Protein AF-A0A0G4LSZ0-F1 (afdb_monomer)

Nearest PDB structures (foldseek):
  4wu0-assembly2_B  TM=9.466E-01  e=6.322E-06  Clostridium acetobutylicum ATCC 824
  3vxd-assembly6_B  TM=6.568E-01  e=2.099E+00  Streptococcus agalactiae NEM316

pLDDT: mean 89.02, std 14.81, range [40.12, 98.81]

Structure (mmCIF, N/CA/C/O backbone):
data_AF-A0A0G4LSZ0-F1
#
_entry.id   AF-A0A0G4LSZ0-F1
#
loop_
_atom_site.group_PDB
_atom_site.id
_atom_site.type_symbol
_atom_site.label_atom_id
_atom_site.label_alt_id
_atom_site.label_comp_id
_atom_site.label_asym_id
_atom_site.label_entity_id
_atom_site.label_seq_id
_atom_site.pdbx_PDB_ins_code
_atom_site.Cartn_x
_atom_site.Cartn_y
_atom_site.Cartn_z
_atom_site.occupancy
_atom_site.B_iso_or_equiv
_atom_site.auth_seq_id
_atom_site.auth_comp_id
_atom_site.auth_asym_id
_atom_site.auth_atom_id
_atom_site.pdbx_PDB_model_num
ATOM 1 N N . MET A 1 1 ? -49.686 0.925 64.626 1.00 42.44 1 MET A N 1
ATOM 2 C CA . MET A 1 1 ? -49.107 1.346 63.332 1.00 42.44 1 MET A CA 1
ATOM 3 C C . MET A 1 1 ? -47.830 0.543 63.126 1.00 42.44 1 MET A C 1
ATOM 5 O O . MET A 1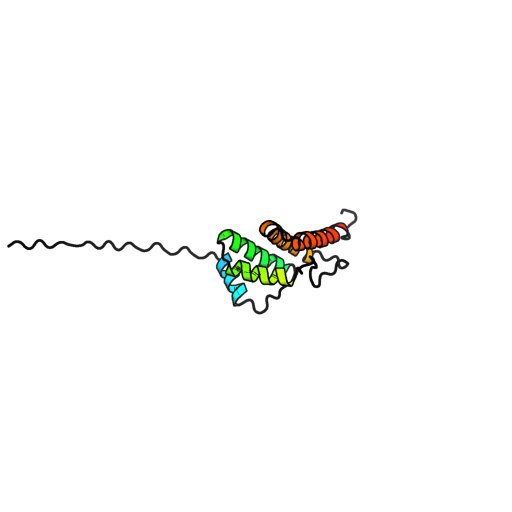 1 ? -46.897 0.728 63.893 1.00 42.44 1 MET A O 1
ATOM 9 N N . LYS A 1 2 ? -47.832 -0.448 62.225 1.00 40.12 2 LYS A N 1
ATOM 10 C CA . LYS A 1 2 ? -46.674 -1.323 61.976 1.00 40.12 2 LYS A CA 1
ATOM 11 C C . LYS A 1 2 ? -45.849 -0.716 60.842 1.00 40.12 2 LYS A C 1
ATOM 13 O O . LYS A 1 2 ? -46.347 -0.624 59.726 1.00 40.12 2 LYS A O 1
ATOM 18 N N . ALA A 1 3 ? -44.629 -0.278 61.139 1.00 45.94 3 ALA A N 1
ATOM 19 C CA . ALA A 1 3 ? -43.680 0.152 60.121 1.00 45.94 3 ALA A CA 1
ATOM 20 C C . ALA A 1 3 ? -43.149 -1.093 59.391 1.00 45.94 3 ALA A C 1
ATOM 22 O O . ALA A 1 3 ? -42.522 -1.956 60.001 1.00 45.94 3 ALA A O 1
ATOM 23 N N . CYS A 1 4 ? -43.470 -1.211 58.103 1.00 49.00 4 CYS A N 1
ATOM 24 C CA . CYS A 1 4 ? -42.897 -2.202 57.200 1.00 49.00 4 CYS A CA 1
ATOM 25 C C . CYS A 1 4 ? -41.625 -1.599 56.603 1.00 49.00 4 CYS A C 1
ATOM 27 O O . CYS A 1 4 ? -41.694 -0.718 55.748 1.00 49.00 4 CYS A O 1
ATOM 29 N N . THR A 1 5 ? -40.466 -2.035 57.087 1.00 50.84 5 THR A N 1
ATOM 30 C CA . THR A 1 5 ? -39.169 -1.616 56.554 1.00 50.84 5 THR A CA 1
ATOM 31 C C . THR A 1 5 ? -38.895 -2.404 55.275 1.00 50.84 5 THR A C 1
ATOM 33 O O . THR A 1 5 ? -38.609 -3.598 55.321 1.00 50.84 5 THR A O 1
ATOM 36 N N . LEU A 1 6 ? -39.029 -1.745 54.124 1.00 53.03 6 LEU A N 1
ATOM 37 C CA . LEU A 1 6 ? -38.694 -2.309 52.820 1.00 53.03 6 LEU A CA 1
ATOM 38 C C . LEU A 1 6 ? -37.165 -2.285 52.660 1.00 53.03 6 LEU A C 1
ATOM 40 O O . LEU A 1 6 ? -36.570 -1.220 52.504 1.00 53.03 6 LEU A O 1
ATOM 44 N N . ALA A 1 7 ? -36.515 -3.445 52.736 1.00 56.94 7 ALA A N 1
ATOM 45 C CA . ALA A 1 7 ? -35.090 -3.563 52.451 1.00 56.94 7 ALA A CA 1
ATOM 46 C C . ALA A 1 7 ? -34.880 -3.619 50.928 1.00 56.94 7 ALA A C 1
ATOM 48 O O . ALA A 1 7 ? -35.183 -4.630 50.295 1.00 56.94 7 ALA A O 1
ATOM 49 N N . LEU A 1 8 ? -34.369 -2.536 50.331 1.00 53.75 8 LEU A N 1
ATOM 50 C CA . LEU A 1 8 ? -33.837 -2.574 48.968 1.00 53.75 8 LEU A CA 1
ATOM 51 C C . LEU A 1 8 ? -32.489 -3.306 48.986 1.00 53.75 8 LEU A C 1
ATOM 53 O O . LEU A 1 8 ? -31.481 -2.770 49.442 1.00 53.75 8 LEU A O 1
ATOM 57 N N . LEU A 1 9 ? -32.469 -4.529 48.462 1.00 57.19 9 LEU A N 1
ATOM 58 C CA . LEU A 1 9 ? -31.237 -5.219 48.091 1.00 57.1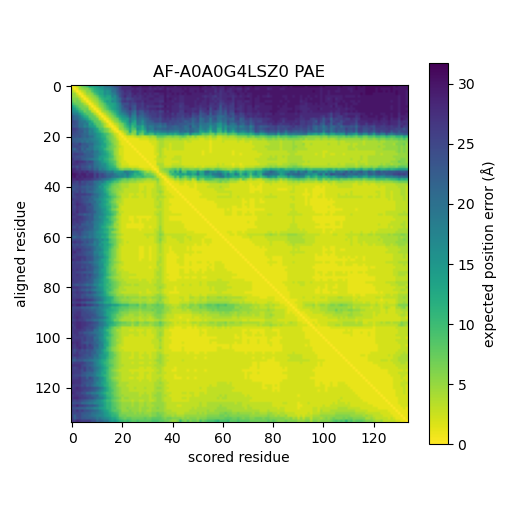9 9 LEU A CA 1
ATOM 59 C C . LEU A 1 9 ? -30.724 -4.616 46.779 1.00 57.19 9 LEU A C 1
ATOM 61 O O . LEU A 1 9 ? -31.181 -4.972 45.696 1.00 57.19 9 LEU A O 1
ATOM 65 N N . ALA A 1 10 ? -29.781 -3.681 46.881 1.00 58.62 10 ALA A N 1
ATOM 66 C CA . ALA A 1 10 ? -28.997 -3.232 45.740 1.00 58.62 10 ALA A CA 1
ATOM 67 C C . ALA A 1 10 ? -28.013 -4.347 45.355 1.00 58.62 10 ALA A C 1
ATOM 69 O O . ALA A 1 10 ? -26.952 -4.498 45.959 1.00 58.62 10 ALA A O 1
ATOM 70 N N . THR A 1 11 ? -28.366 -5.161 44.362 1.00 61.97 11 THR A N 1
ATOM 71 C CA . THR A 1 11 ? -27.399 -6.044 43.708 1.00 61.97 11 THR A CA 1
ATOM 72 C C . THR A 1 11 ? -26.433 -5.176 42.915 1.00 61.97 11 THR A C 1
ATOM 74 O O . THR A 1 11 ? -26.791 -4.639 41.866 1.00 61.97 11 THR A O 1
ATOM 77 N N . ALA A 1 12 ? -25.213 -5.015 43.425 1.00 61.97 12 ALA A N 1
ATOM 78 C CA . ALA A 1 12 ? -24.112 -4.450 42.664 1.00 61.97 12 ALA A CA 1
ATOM 79 C C . ALA A 1 12 ? -23.822 -5.387 41.483 1.00 61.97 12 ALA A C 1
ATOM 81 O O . ALA A 1 12 ? -23.194 -6.432 41.645 1.00 61.97 12 ALA A O 1
ATOM 82 N N . ALA A 1 13 ? -24.330 -5.046 40.299 1.00 62.41 13 ALA A N 1
ATOM 83 C CA . ALA A 1 13 ? -23.909 -5.690 39.068 1.00 62.41 13 ALA A CA 1
ATOM 84 C C . ALA A 1 13 ? -22.431 -5.340 38.863 1.00 62.41 13 ALA A C 1
ATOM 86 O O . ALA A 1 13 ? -22.094 -4.191 38.575 1.00 62.41 13 ALA A O 1
ATOM 87 N N . ALA A 1 14 ? -21.543 -6.309 39.083 1.00 64.88 14 ALA A N 1
ATOM 88 C CA . ALA A 1 14 ? -20.137 -6.153 38.750 1.00 64.88 14 ALA A CA 1
ATOM 89 C C . ALA A 1 14 ? -20.044 -5.862 37.247 1.00 64.88 14 ALA A C 1
ATOM 91 O O . ALA A 1 14 ? -20.485 -6.672 36.429 1.00 64.88 14 ALA A O 1
ATOM 92 N N . ALA A 1 15 ? -19.526 -4.685 36.890 1.00 62.97 15 ALA A N 1
ATOM 93 C CA . ALA A 1 15 ? -19.262 -4.344 35.502 1.00 62.97 15 ALA A CA 1
ATOM 94 C C . ALA A 1 15 ? -18.345 -5.420 34.905 1.00 62.97 15 ALA A C 1
ATOM 96 O O . ALA A 1 15 ? -17.320 -5.761 35.502 1.00 62.97 15 ALA A O 1
ATOM 97 N N . ALA A 1 16 ? -18.732 -5.979 33.756 1.00 58.38 16 ALA A N 1
ATOM 98 C CA . ALA A 1 16 ? -17.877 -6.912 33.037 1.00 58.38 16 ALA A CA 1
ATOM 99 C C . ALA A 1 16 ? -16.516 -6.240 32.775 1.00 58.38 16 ALA A C 1
ATOM 101 O O . ALA A 1 16 ? -16.491 -5.044 32.464 1.00 58.38 16 ALA A O 1
ATOM 102 N N . PRO A 1 17 ? -15.390 -6.961 32.918 1.00 66.00 17 PRO A N 1
ATOM 103 C CA . PRO A 1 17 ? -14.089 -6.391 32.607 1.00 66.00 17 PRO A CA 1
ATOM 104 C C . PRO A 1 17 ? -14.098 -5.904 31.157 1.00 66.00 17 PRO A C 1
ATOM 106 O O . PRO A 1 17 ? -14.536 -6.628 30.260 1.00 66.00 17 PRO A O 1
ATOM 109 N N . SER A 1 18 ? -13.631 -4.674 30.928 1.00 60.72 18 SER A N 1
ATOM 110 C CA . SER A 1 18 ? -13.438 -4.168 29.571 1.00 60.72 18 SER A CA 1
ATOM 111 C C . SER A 1 18 ? -12.564 -5.155 28.791 1.00 60.72 18 SER A C 1
ATOM 113 O O . SER A 1 18 ? -11.565 -5.632 29.343 1.00 60.72 18 SER A O 1
ATOM 115 N N . PRO A 1 19 ? -12.912 -5.486 27.536 1.00 68.75 19 PRO A N 1
ATOM 116 C CA . PRO A 1 19 ? -12.117 -6.412 26.746 1.00 68.75 19 PRO A CA 1
ATOM 117 C C . PRO A 1 19 ? -10.678 -5.900 26.644 1.00 68.75 19 PRO A C 1
ATOM 119 O O . PRO A 1 19 ? -10.441 -4.715 26.400 1.00 68.75 19 PRO A O 1
ATOM 122 N N . ALA A 1 20 ? -9.717 -6.797 26.870 1.00 85.56 20 ALA A N 1
ATOM 123 C CA . ALA A 1 20 ? -8.305 -6.467 26.756 1.00 85.56 20 ALA A CA 1
ATOM 124 C C . ALA A 1 20 ? -8.006 -6.022 25.319 1.00 85.56 20 ALA A C 1
ATOM 126 O O . ALA A 1 20 ? -8.351 -6.718 24.363 1.00 85.56 20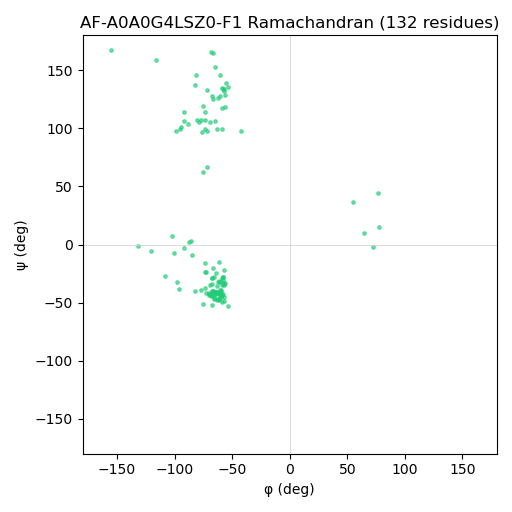 ALA A O 1
ATOM 127 N N . ILE A 1 21 ? -7.374 -4.858 25.166 1.00 87.62 21 ILE A N 1
ATOM 128 C CA . ILE A 1 21 ? -6.987 -4.364 23.846 1.00 87.62 21 ILE A CA 1
ATOM 129 C C . ILE A 1 21 ? -5.891 -5.296 23.295 1.00 87.62 21 ILE A C 1
ATOM 131 O O . ILE A 1 21 ? -4.900 -5.527 23.994 1.00 87.62 21 ILE A O 1
ATOM 135 N N . PRO A 1 22 ? -6.027 -5.831 22.067 1.00 92.19 22 PRO A N 1
ATOM 136 C CA . PRO A 1 22 ? -5.013 -6.702 21.483 1.00 92.19 22 PRO A CA 1
ATOM 137 C C . PRO A 1 22 ? -3.657 -6.000 21.341 1.00 92.19 22 PRO A C 1
ATOM 139 O O . PRO A 1 22 ? -3.592 -4.816 21.001 1.00 92.19 22 PRO A O 1
ATOM 142 N N . TYR A 1 23 ? -2.559 -6.745 21.504 1.00 93.94 23 TYR A N 1
ATOM 143 C CA . TYR A 1 23 ? -1.207 -6.200 21.322 1.00 93.94 23 TYR A CA 1
ATOM 144 C C . TYR A 1 23 ? -0.974 -5.610 19.924 1.00 93.94 23 TYR A C 1
ATOM 146 O O . TYR A 1 23 ? -0.227 -4.645 19.797 1.00 93.94 23 TYR A O 1
ATOM 154 N N . SER A 1 24 ? -1.639 -6.133 18.888 1.00 92.81 24 SER A N 1
ATOM 155 C CA . SER A 1 24 ? -1.596 -5.570 17.530 1.00 92.81 24 SER A CA 1
ATOM 156 C C . SER A 1 24 ? -2.123 -4.134 17.482 1.00 92.81 24 SER A C 1
ATOM 158 O O . SER A 1 24 ? -1.521 -3.276 16.835 1.00 92.81 24 SER A O 1
ATOM 160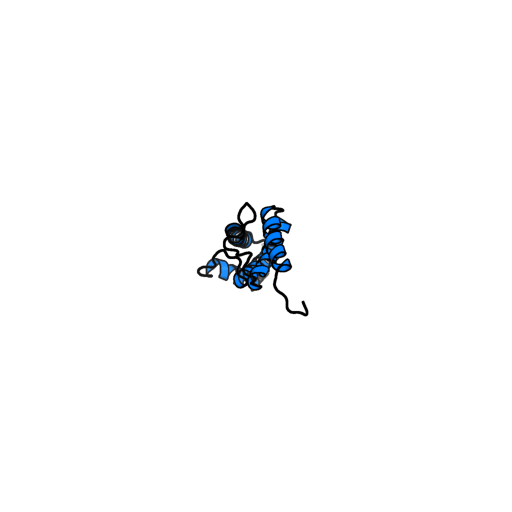 N N . GLN A 1 25 ? -3.199 -3.848 18.218 1.00 93.25 25 GLN A N 1
ATOM 161 C CA . GLN A 1 25 ? -3.759 -2.506 18.325 1.00 93.25 25 GLN A CA 1
ATOM 162 C C . GLN A 1 25 ? -2.866 -1.597 19.177 1.00 93.25 25 GLN A C 1
ATOM 164 O O . GLN A 1 25 ? -2.611 -0.469 18.775 1.00 93.25 25 GLN A O 1
ATOM 169 N N . TRP A 1 26 ? -2.313 -2.085 20.294 1.00 92.44 26 TRP A N 1
ATOM 170 C CA . TRP A 1 26 ? -1.341 -1.304 21.079 1.00 92.44 26 TRP A CA 1
ATOM 171 C C . TRP A 1 26 ? -0.097 -0.936 20.275 1.00 92.44 26 TRP A C 1
ATOM 173 O O . TRP A 1 26 ? 0.373 0.200 20.350 1.00 92.44 26 TRP A O 1
ATOM 183 N N . MET A 1 27 ? 0.436 -1.885 19.505 1.00 91.94 27 MET A N 1
ATOM 184 C CA . MET A 1 27 ? 1.601 -1.649 18.661 1.00 91.94 27 MET A CA 1
ATOM 185 C C . MET A 1 27 ? 1.278 -0.650 17.550 1.00 91.94 27 MET A C 1
ATOM 187 O O . MET A 1 27 ? 2.023 0.307 17.368 1.00 91.94 27 MET A O 1
ATOM 191 N N . THR A 1 28 ? 0.144 -0.815 16.866 1.00 93.31 28 THR A N 1
ATOM 192 C CA . THR A 1 28 ? -0.307 0.111 15.815 1.00 93.31 28 THR A CA 1
ATOM 193 C C . THR A 1 28 ? -0.473 1.529 16.354 1.00 93.31 28 THR A C 1
ATOM 195 O O . THR A 1 28 ? 0.112 2.465 15.813 1.00 93.31 28 THR A O 1
ATOM 198 N N . ASP A 1 29 ? -1.178 1.689 17.476 1.00 91.69 29 ASP A N 1
ATOM 199 C CA . ASP A 1 29 ? -1.350 2.986 18.131 1.00 91.69 29 ASP A CA 1
ATOM 200 C C . ASP A 1 29 ? -0.001 3.598 18.539 1.00 91.69 29 ASP A C 1
ATOM 202 O O . ASP A 1 29 ? 0.206 4.806 18.413 1.00 91.69 29 ASP A O 1
ATOM 206 N N . SER A 1 30 ? 0.935 2.772 19.017 1.00 91.00 30 SER A N 1
ATOM 207 C CA . SER A 1 30 ? 2.274 3.223 19.403 1.00 91.00 30 SER A CA 1
ATOM 208 C C . SER A 1 30 ? 3.093 3.679 18.198 1.00 91.00 30 SER A C 1
ATOM 210 O O . SER A 1 30 ? 3.765 4.702 18.296 1.00 91.00 30 SER A O 1
ATOM 212 N N . MET A 1 31 ? 3.013 2.970 17.070 1.00 91.06 31 MET A N 1
ATOM 213 C CA . MET A 1 31 ? 3.695 3.337 15.825 1.00 91.06 31 MET A CA 1
ATOM 214 C C . MET A 1 31 ? 3.141 4.637 15.244 1.00 91.06 31 MET A C 1
ATOM 216 O O . MET A 1 31 ? 3.917 5.520 14.896 1.00 91.06 31 MET A O 1
ATOM 220 N N . ILE A 1 32 ? 1.818 4.809 15.237 1.00 90.56 32 ILE A N 1
ATOM 221 C CA . ILE A 1 32 ? 1.175 6.042 14.762 1.00 90.56 32 ILE A CA 1
ATOM 222 C C . ILE A 1 32 ? 1.546 7.243 15.648 1.00 90.56 32 ILE A C 1
ATOM 224 O O . ILE A 1 32 ? 1.817 8.327 15.137 1.00 90.56 32 ILE A O 1
ATOM 228 N N . ARG A 1 33 ? 1.567 7.077 16.980 1.00 88.62 33 ARG A N 1
ATOM 229 C CA . ARG A 1 33 ? 1.818 8.188 17.922 1.00 88.62 33 ARG A CA 1
ATOM 230 C C . ARG A 1 33 ? 3.296 8.517 18.116 1.00 88.62 33 ARG A C 1
ATOM 232 O O . ARG A 1 33 ? 3.640 9.685 18.263 1.00 88.62 33 ARG A O 1
ATOM 239 N N . ASN A 1 34 ? 4.150 7.497 18.188 1.00 82.31 34 ASN A N 1
ATOM 240 C CA . ASN A 1 34 ? 5.536 7.621 18.652 1.00 82.31 34 ASN A CA 1
ATOM 241 C C . ASN A 1 34 ? 6.574 7.198 17.612 1.00 82.31 34 ASN A C 1
ATOM 243 O O . ASN A 1 34 ? 7.767 7.340 17.882 1.00 82.31 34 ASN A O 1
ATOM 247 N N . GLY A 1 35 ? 6.157 6.656 16.464 1.00 63.62 35 GLY A N 1
ATOM 248 C CA . GLY A 1 35 ? 7.037 6.187 15.393 1.00 63.62 35 GLY A CA 1
ATOM 249 C C . GLY A 1 35 ? 7.692 7.354 14.669 1.00 63.62 35 GLY A C 1
ATOM 250 O O . GLY A 1 35 ? 7.366 7.632 13.521 1.00 63.62 35 GLY A O 1
ATOM 251 N N . TYR A 1 36 ? 8.557 8.077 15.382 1.00 52.25 36 TYR A N 1
ATOM 252 C CA . TYR A 1 36 ? 9.268 9.276 14.962 1.00 52.25 36 TYR A CA 1
ATOM 253 C C . TYR A 1 36 ? 9.782 9.103 13.526 1.00 52.25 36 TYR A C 1
ATOM 255 O O . TYR A 1 36 ? 10.842 8.523 13.308 1.00 52.25 36 TYR A O 1
ATOM 263 N N . ARG A 1 37 ? 9.014 9.656 12.572 1.00 64.94 37 ARG A N 1
ATOM 264 C CA . ARG A 1 37 ? 9.280 9.710 11.125 1.00 64.94 37 ARG A CA 1
ATOM 265 C C . ARG A 1 37 ? 9.047 8.419 10.326 1.00 64.94 37 ARG A C 1
ATOM 267 O O . ARG A 1 37 ? 9.840 8.131 9.435 1.00 64.94 37 ARG A O 1
ATOM 274 N N . LEU A 1 38 ? 7.941 7.704 10.551 1.00 83.19 38 LEU A N 1
ATOM 275 C CA . LEU A 1 38 ? 7.373 6.879 9.473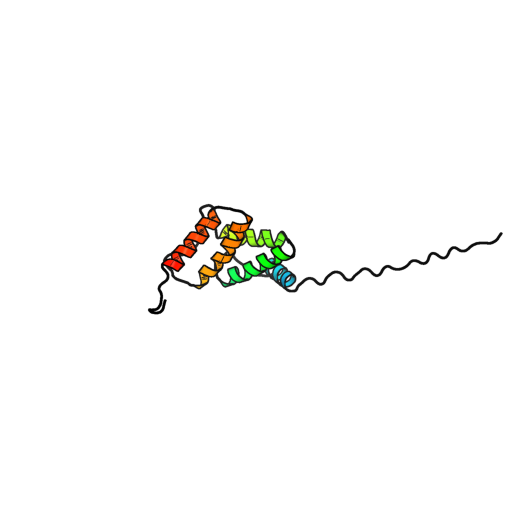 1.00 83.19 38 LEU A CA 1
ATOM 276 C C . LEU A 1 38 ? 7.051 7.803 8.292 1.00 83.19 38 LEU A C 1
ATOM 278 O O . LEU A 1 38 ? 6.082 8.558 8.327 1.00 83.19 38 LEU A O 1
ATOM 282 N N . ALA A 1 39 ? 7.937 7.829 7.302 1.00 89.62 39 ALA A N 1
ATOM 283 C CA . ALA A 1 39 ? 7.719 8.580 6.082 1.00 89.62 39 ALA A CA 1
ATOM 284 C C . ALA A 1 39 ? 6.829 7.747 5.148 1.00 89.62 39 ALA A C 1
ATOM 286 O O . ALA A 1 39 ? 6.947 6.520 5.122 1.00 89.62 39 ALA A O 1
ATOM 287 N N . PRO A 1 40 ? 5.955 8.381 4.355 1.00 94.81 40 PRO A N 1
ATOM 288 C CA . PRO A 1 40 ? 5.322 7.705 3.233 1.00 94.81 40 PRO A CA 1
ATOM 289 C C . PRO A 1 40 ? 6.384 7.132 2.289 1.00 94.81 40 PRO A C 1
ATOM 291 O O . PRO A 1 40 ? 7.197 7.878 1.746 1.00 94.81 40 PRO A O 1
ATOM 294 N N . THR A 1 41 ? 6.404 5.811 2.115 1.00 95.56 41 THR A N 1
ATOM 295 C CA . THR A 1 41 ? 7.339 5.129 1.210 1.00 95.56 41 THR A CA 1
ATOM 296 C C . THR A 1 41 ? 6.780 3.783 0.740 1.00 95.56 41 THR A C 1
ATOM 298 O O . THR A 1 41 ? 5.787 3.284 1.267 1.00 95.56 41 THR A O 1
ATOM 301 N N . PHE A 1 42 ? 7.415 3.202 -0.277 1.00 95.69 42 PHE A N 1
ATOM 302 C CA . PHE A 1 42 ? 7.134 1.865 -0.808 1.00 95.69 42 PHE A CA 1
ATOM 303 C C . PHE A 1 42 ? 8.156 0.808 -0.347 1.00 95.69 42 PHE A C 1
ATOM 305 O O . PHE A 1 42 ? 8.148 -0.312 -0.863 1.00 95.69 42 PHE A O 1
ATOM 312 N N . HIS A 1 43 ? 9.071 1.148 0.566 1.00 95.12 43 HIS A N 1
ATOM 313 C CA . HIS A 1 43 ? 10.072 0.202 1.062 1.00 95.12 43 HIS A CA 1
ATOM 314 C C . HIS A 1 43 ? 9.431 -0.960 1.831 1.00 95.12 43 HIS A C 1
ATOM 316 O O . HIS A 1 43 ? 8.311 -0.874 2.341 1.00 95.12 43 HIS A O 1
ATOM 322 N N . TYR A 1 44 ? 10.111 -2.106 1.822 1.00 95.94 44 TYR A N 1
ATOM 323 C CA . TYR A 1 44 ? 9.524 -3.378 2.245 1.00 95.94 44 TYR A CA 1
ATOM 324 C C . TYR A 1 44 ? 9.211 -3.431 3.746 1.00 95.94 44 TYR A C 1
ATOM 326 O O . TYR A 1 44 ? 8.287 -4.139 4.157 1.00 95.94 44 TYR A O 1
ATOM 334 N N . ASP A 1 45 ? 9.966 -2.698 4.555 1.00 94.12 45 ASP A N 1
ATOM 335 C CA . ASP A 1 45 ? 9.802 -2.543 5.991 1.00 94.12 45 ASP A CA 1
ATOM 336 C C . ASP A 1 45 ? 8.521 -1.772 6.316 1.00 94.12 45 ASP A C 1
ATOM 338 O O . ASP A 1 45 ? 7.662 -2.307 7.030 1.00 94.12 45 ASP A O 1
ATOM 342 N N . GLU A 1 46 ? 8.300 -0.600 5.714 1.00 94.69 46 GLU A N 1
ATOM 343 C CA . GLU A 1 46 ? 7.021 0.099 5.856 1.00 94.69 46 GLU A CA 1
ATOM 344 C C . GLU A 1 46 ? 5.865 -0.673 5.219 1.00 94.69 46 GLU A C 1
ATOM 346 O O . GLU A 1 46 ? 4.812 -0.784 5.837 1.00 94.69 46 GLU A O 1
ATOM 351 N N . ALA A 1 47 ? 6.041 -1.285 4.046 1.00 96.62 47 ALA A N 1
ATOM 352 C CA . ALA A 1 47 ? 5.004 -2.107 3.412 1.00 96.62 47 ALA A CA 1
ATOM 353 C C . ALA A 1 47 ? 4.564 -3.290 4.303 1.00 96.62 47 ALA A C 1
ATOM 355 O O . ALA A 1 47 ? 3.384 -3.671 4.355 1.00 96.62 47 ALA A O 1
ATOM 356 N N . THR A 1 48 ? 5.507 -3.861 5.058 1.00 95.81 48 THR A N 1
ATOM 357 C CA . THR A 1 48 ? 5.221 -4.890 6.063 1.00 95.81 48 THR A CA 1
ATOM 358 C C . THR A 1 48 ? 4.446 -4.308 7.241 1.00 95.81 48 THR A C 1
ATOM 360 O O . THR A 1 48 ? 3.437 -4.888 7.648 1.00 95.81 48 THR A O 1
ATOM 363 N N . LEU A 1 49 ? 4.847 -3.139 7.748 1.00 95.31 49 LEU A N 1
ATOM 364 C CA . LEU A 1 49 ? 4.112 -2.435 8.799 1.00 95.31 49 LEU A CA 1
ATOM 365 C C . LEU A 1 49 ? 2.692 -2.056 8.350 1.00 95.31 49 LEU A C 1
ATOM 367 O O . LEU A 1 49 ? 1.736 -2.264 9.093 1.00 95.31 49 LEU A O 1
ATOM 371 N N . TYR A 1 50 ? 2.518 -1.590 7.119 1.00 97.31 50 TYR A N 1
ATOM 372 C CA . TYR A 1 50 ? 1.224 -1.266 6.524 1.00 97.31 50 TYR A CA 1
ATOM 373 C C . TYR A 1 50 ? 0.266 -2.457 6.523 1.00 97.31 50 TYR A C 1
ATOM 375 O O . TYR A 1 50 ? -0.917 -2.294 6.792 1.00 97.31 50 TYR A O 1
ATOM 383 N N . THR A 1 51 ? 0.778 -3.677 6.357 1.00 96.94 51 THR A N 1
ATOM 384 C CA . THR A 1 51 ? -0.055 -4.892 6.456 1.00 96.94 51 THR A CA 1
ATOM 385 C C . THR A 1 51 ? -0.598 -5.114 7.870 1.00 96.94 51 THR A C 1
ATOM 387 O O . THR A 1 51 ? -1.680 -5.668 8.053 1.00 96.94 51 THR A O 1
ATOM 390 N N . SER A 1 52 ? 0.113 -4.645 8.900 1.00 95.25 52 SER A N 1
ATOM 391 C CA . SER A 1 52 ? -0.433 -4.638 10.261 1.00 95.25 52 SER A CA 1
ATOM 392 C C . SER A 1 52 ? -1.575 -3.627 10.412 1.00 95.25 52 SER A C 1
ATOM 394 O O . SER A 1 52 ? -2.551 -3.921 11.102 1.00 95.25 52 SER A O 1
ATOM 396 N N . PHE A 1 53 ? -1.505 -2.482 9.722 1.00 97.56 53 PHE A N 1
ATOM 397 C CA . PHE A 1 53 ? -2.573 -1.479 9.723 1.00 97.56 53 PHE A CA 1
ATOM 398 C C . PHE A 1 53 ? -3.826 -2.001 9.023 1.00 97.56 53 PHE A C 1
ATOM 400 O O . PHE A 1 53 ? -4.921 -1.865 9.566 1.00 97.56 53 PHE A O 1
ATOM 407 N N . GLU A 1 54 ? -3.659 -2.668 7.878 1.00 98.12 54 GLU A N 1
ATOM 408 C CA . GLU A 1 54 ? -4.728 -3.392 7.177 1.00 98.12 54 GLU A CA 1
ATOM 409 C C . GLU A 1 54 ? -5.415 -4.391 8.117 1.00 98.12 54 GLU A C 1
ATOM 411 O O . GLU A 1 54 ? -6.628 -4.329 8.313 1.00 98.12 54 GLU A O 1
ATOM 416 N N . ALA A 1 55 ? -4.633 -5.255 8.776 1.00 97.62 55 ALA A N 1
ATOM 417 C CA . ALA A 1 55 ? -5.154 -6.279 9.676 1.00 97.62 55 ALA A CA 1
ATOM 418 C C . ALA A 1 55 ? -5.883 -5.692 10.897 1.00 97.62 55 ALA A C 1
ATOM 420 O O . ALA A 1 55 ? -6.931 -6.202 11.297 1.00 97.62 55 ALA A O 1
ATOM 421 N N . VAL A 1 56 ? -5.357 -4.616 11.495 1.00 97.44 56 VAL A N 1
ATOM 422 C CA . VAL A 1 56 ? -6.026 -3.931 12.611 1.00 97.44 56 VAL A CA 1
ATOM 423 C C . VAL A 1 56 ? -7.327 -3.294 12.141 1.00 97.44 56 VAL A C 1
ATOM 425 O O . VAL A 1 56 ? -8.357 -3.507 12.782 1.00 97.44 56 VAL A O 1
ATOM 428 N N . TYR A 1 57 ? -7.317 -2.584 11.010 1.00 97.88 57 TYR A N 1
ATOM 429 C CA . TYR A 1 57 ? -8.534 -1.992 10.467 1.00 97.88 57 TYR A CA 1
ATOM 430 C C . TYR A 1 57 ? -9.585 -3.051 10.123 1.00 97.88 57 TYR A C 1
ATOM 432 O O . TYR A 1 57 ? -10.764 -2.872 10.422 1.00 97.88 57 TYR A O 1
ATOM 440 N N . ASP A 1 58 ? -9.195 -4.169 9.517 1.00 97.38 58 ASP A N 1
ATOM 441 C CA . ASP A 1 58 ? -10.144 -5.223 9.168 1.00 97.38 58 ASP A CA 1
ATOM 442 C C . ASP A 1 58 ? -10.732 -5.923 10.398 1.00 97.38 58 ASP A C 1
ATOM 444 O O . ASP A 1 58 ? -11.894 -6.334 10.360 1.00 97.38 58 ASP A O 1
ATOM 448 N N . ALA A 1 59 ? -9.989 -5.974 11.507 1.00 96.50 59 ALA A N 1
ATOM 449 C CA . ALA A 1 59 ? -10.458 -6.549 12.763 1.00 96.50 59 ALA A CA 1
ATOM 450 C C . ALA A 1 59 ? -11.420 -5.639 13.545 1.00 96.50 59 ALA A C 1
ATOM 452 O O . ALA A 1 59 ? -12.358 -6.142 14.163 1.00 96.50 59 ALA A O 1
ATOM 453 N N . ASN A 1 60 ? -11.184 -4.322 13.574 1.00 95.31 60 ASN A N 1
ATOM 454 C CA . ASN A 1 60 ? -11.907 -3.420 14.485 1.00 95.31 60 ASN A CA 1
ATOM 455 C C . ASN A 1 60 ? -12.489 -2.150 13.843 1.00 95.31 60 ASN A C 1
ATOM 457 O O . ASN A 1 60 ? -13.134 -1.375 14.545 1.00 95.31 60 ASN A O 1
ATOM 461 N N . ARG A 1 61 ? -12.285 -1.935 12.537 1.00 96.50 61 ARG A N 1
ATOM 462 C CA . ARG A 1 61 ? -12.754 -0.761 11.775 1.00 96.50 61 ARG A CA 1
ATOM 463 C C . ARG A 1 61 ? -12.308 0.581 12.370 1.00 96.50 61 ARG A C 1
ATOM 465 O O . ARG A 1 61 ? -13.048 1.559 12.355 1.00 96.50 61 ARG A O 1
ATOM 472 N N . ASN A 1 62 ? -11.092 0.640 12.913 1.00 95.69 62 ASN A N 1
ATOM 473 C CA . ASN A 1 62 ? -10.532 1.871 13.470 1.00 95.69 62 ASN A CA 1
ATOM 474 C C . ASN A 1 62 ? -10.130 2.863 12.363 1.00 95.69 62 ASN A C 1
ATOM 476 O O . ASN A 1 62 ? -9.038 2.774 11.802 1.00 95.69 62 ASN A O 1
ATOM 480 N N . GLU A 1 63 ? -10.987 3.848 12.098 1.00 96.19 63 GLU A N 1
ATOM 481 C CA . GLU A 1 63 ? -10.773 4.872 11.062 1.00 96.19 63 GLU A CA 1
ATOM 482 C C . GLU A 1 63 ? -9.489 5.694 11.253 1.00 96.19 63 GLU A C 1
ATOM 484 O O . GLU A 1 63 ? -8.860 6.072 10.272 1.00 96.19 63 GLU A O 1
ATOM 489 N N . THR A 1 64 ? -9.009 5.877 12.489 1.00 94.50 64 THR A N 1
ATOM 490 C CA . THR A 1 64 ? -7.714 6.551 12.729 1.00 94.50 64 THR A CA 1
ATOM 491 C C . THR A 1 64 ? -6.563 5.804 12.052 1.00 94.50 64 THR A C 1
ATOM 493 O O . THR A 1 64 ? -5.665 6.418 11.478 1.00 94.50 64 THR A O 1
ATOM 496 N N . VAL A 1 65 ? -6.591 4.469 12.113 1.00 96.44 65 VAL A N 1
ATOM 497 C CA . VAL A 1 65 ? -5.582 3.614 11.475 1.00 96.44 65 VAL A CA 1
ATOM 498 C C . VAL A 1 65 ? -5.727 3.676 9.959 1.00 96.44 65 VAL A C 1
ATOM 500 O O . VAL A 1 65 ? -4.719 3.796 9.264 1.00 96.44 65 VAL A O 1
ATOM 503 N N . LEU A 1 66 ? -6.963 3.645 9.446 1.00 97.81 66 LEU A N 1
ATOM 504 C CA . LEU A 1 66 ? -7.211 3.734 8.008 1.00 97.81 66 LEU A CA 1
ATOM 505 C C . LEU A 1 66 ? -6.742 5.061 7.429 1.00 97.81 66 LEU A C 1
ATOM 507 O O . LEU A 1 66 ? -6.084 5.057 6.397 1.00 97.81 66 LEU A O 1
ATOM 511 N N . ASP A 1 67 ? -7.063 6.179 8.072 1.00 97.31 67 ASP A N 1
ATOM 512 C CA . ASP A 1 67 ? -6.707 7.512 7.591 1.00 97.31 67 ASP A CA 1
ATOM 513 C C . ASP A 1 67 ? -5.193 7.734 7.620 1.00 97.31 67 ASP A C 1
ATOM 515 O O . ASP A 1 67 ? -4.625 8.272 6.665 1.00 97.31 67 ASP A O 1
ATOM 519 N N . PHE A 1 68 ? -4.517 7.261 8.674 1.00 96.12 68 PHE A N 1
ATOM 520 C CA . PHE A 1 68 ? -3.057 7.270 8.735 1.00 96.12 68 PHE A CA 1
ATOM 521 C C . PHE A 1 68 ? -2.452 6.424 7.614 1.00 96.12 68 PHE A C 1
ATOM 523 O O . PHE A 1 68 ? -1.560 6.874 6.898 1.00 96.12 68 PHE A O 1
ATOM 530 N N . TYR A 1 69 ? -2.959 5.210 7.420 1.00 97.38 69 TYR A N 1
ATOM 531 C CA . TYR A 1 69 ? -2.476 4.330 6.368 1.00 97.38 69 TYR A CA 1
ATOM 532 C C . TYR A 1 69 ? -2.744 4.906 4.963 1.00 97.38 69 TYR A C 1
ATOM 534 O O . TYR A 1 69 ? -1.858 4.900 4.105 1.00 97.38 69 TYR A O 1
ATOM 542 N N . ARG A 1 70 ? -3.929 5.493 4.751 1.00 98.25 70 ARG A N 1
ATOM 543 C CA . ARG A 1 70 ? -4.326 6.170 3.510 1.00 98.25 70 ARG A CA 1
ATOM 544 C C . ARG A 1 70 ? -3.356 7.287 3.169 1.00 98.25 70 ARG A C 1
ATOM 546 O O . ARG A 1 70 ? -2.897 7.349 2.035 1.00 98.25 70 ARG A O 1
ATOM 553 N N . SER A 1 71 ? -3.030 8.148 4.134 1.00 97.00 71 SER A N 1
ATOM 554 C CA . SER A 1 71 ? -2.141 9.290 3.893 1.00 97.00 71 SER A CA 1
ATOM 555 C C . SER A 1 71 ? -0.749 8.858 3.428 1.00 97.00 71 SER A C 1
ATOM 557 O O . SER A 1 71 ? -0.155 9.537 2.595 1.00 97.00 71 SER A O 1
ATOM 559 N N . HIS A 1 72 ? -0.263 7.701 3.885 1.00 97.06 72 HIS A N 1
ATOM 560 C CA . HIS A 1 72 ? 1.029 7.164 3.467 1.00 97.06 72 HIS A CA 1
ATOM 561 C C . HIS A 1 72 ? 0.968 6.578 2.059 1.00 97.06 72 HIS A C 1
ATOM 563 O O . HIS A 1 72 ? 1.760 6.950 1.197 1.00 97.06 72 HIS A O 1
ATOM 569 N N . VAL A 1 73 ? -0.001 5.703 1.783 1.00 98.25 73 VAL A N 1
ATOM 570 C CA . VAL A 1 73 ? -0.092 5.077 0.456 1.00 98.25 73 VAL A CA 1
ATOM 571 C C . VAL A 1 73 ? -0.447 6.100 -0.620 1.00 98.25 73 VAL A C 1
ATOM 573 O O . VAL A 1 73 ? 0.124 6.057 -1.704 1.00 98.25 73 VAL A O 1
ATOM 576 N N . TYR A 1 74 ? -1.346 7.044 -0.333 1.00 98.25 74 TYR A N 1
ATOM 577 C CA . TYR A 1 74 ? -1.798 8.035 -1.315 1.00 98.25 74 TYR A CA 1
ATOM 578 C C . TYR A 1 74 ? -0.717 9.085 -1.607 1.00 98.25 74 TYR A C 1
ATOM 580 O O . TYR A 1 74 ? -0.737 9.669 -2.684 1.00 98.25 74 TYR A O 1
ATOM 588 N N . ALA A 1 75 ? 0.226 9.312 -0.688 1.00 97.75 75 ALA A N 1
ATOM 589 C CA . ALA A 1 75 ? 1.387 10.164 -0.943 1.00 97.75 75 ALA A CA 1
ATOM 590 C C . ALA A 1 75 ? 2.423 9.494 -1.862 1.00 97.75 75 ALA A C 1
ATOM 592 O O . ALA A 1 75 ? 3.193 10.190 -2.515 1.00 97.75 75 ALA A O 1
ATOM 593 N N . VAL A 1 76 ? 2.434 8.159 -1.924 1.00 97.94 76 VAL A N 1
ATOM 594 C CA . VAL A 1 76 ? 3.374 7.379 -2.743 1.00 97.94 76 VAL A CA 1
ATOM 595 C C . VAL A 1 76 ? 2.759 6.984 -4.087 1.00 97.94 76 VAL A C 1
ATOM 597 O O . VAL A 1 76 ? 3.448 6.988 -5.102 1.00 97.94 76 VAL A O 1
ATOM 600 N N . VAL A 1 77 ? 1.467 6.644 -4.119 1.00 98.50 77 VAL A N 1
ATOM 601 C CA . VAL A 1 77 ? 0.727 6.293 -5.340 1.00 98.50 77 VAL A CA 1
ATOM 602 C C . VAL A 1 77 ? -0.066 7.503 -5.821 1.00 98.50 77 VAL A C 1
ATOM 604 O O . VAL A 1 77 ? -1.172 7.781 -5.344 1.00 98.50 77 VAL A O 1
ATOM 607 N N . LEU A 1 78 ? 0.509 8.206 -6.791 1.00 98.50 78 LEU A N 1
ATOM 608 C CA . LEU A 1 78 ? -0.047 9.419 -7.378 1.00 98.50 78 LEU A CA 1
ATOM 609 C C . LEU A 1 78 ? -1.342 9.131 -8.153 1.00 98.50 78 LEU A C 1
ATOM 611 O O . LEU A 1 78 ? -1.662 7.986 -8.477 1.00 98.50 78 LEU A O 1
ATOM 615 N N . GLU A 1 79 ? -2.100 10.184 -8.460 1.00 98.38 79 GLU A N 1
ATOM 616 C CA . GLU A 1 79 ? -3.414 10.082 -9.118 1.00 98.38 79 GLU A CA 1
ATOM 617 C C . GLU A 1 79 ? -3.373 9.374 -10.483 1.00 98.38 79 GLU A C 1
ATOM 619 O O . GLU A 1 79 ? -4.341 8.724 -10.869 1.00 98.38 79 GLU A O 1
ATOM 624 N N . ASP A 1 80 ? -2.246 9.437 -11.194 1.00 98.19 80 ASP A N 1
ATOM 625 C CA . ASP A 1 80 ? -2.025 8.775 -12.486 1.00 98.19 80 ASP A CA 1
ATOM 626 C C . ASP A 1 80 ? -1.535 7.313 -12.357 1.00 98.19 80 ASP A C 1
ATOM 628 O O . ASP A 1 80 ? -1.227 6.656 -13.355 1.00 98.19 80 ASP A O 1
ATOM 632 N N . GLY A 1 81 ? -1.420 6.793 -11.130 1.00 97.94 81 GLY A N 1
ATOM 633 C CA . GLY A 1 81 ? -0.874 5.468 -10.839 1.00 97.94 81 GLY A CA 1
ATOM 634 C C . GLY A 1 81 ? 0.652 5.394 -10.904 1.00 97.94 81 GLY A C 1
ATOM 635 O O . GLY A 1 81 ? 1.223 4.306 -11.018 1.00 97.94 81 GLY A O 1
ATOM 636 N N . THR A 1 82 ? 1.355 6.524 -10.900 1.00 97.94 82 THR A N 1
ATOM 637 C CA . THR A 1 82 ? 2.802 6.575 -10.664 1.00 97.94 82 THR A CA 1
ATOM 638 C C . THR A 1 82 ? 3.116 6.284 -9.203 1.00 97.94 82 THR A C 1
ATOM 640 O O . THR A 1 82 ? 2.473 6.810 -8.303 1.00 97.94 82 THR A O 1
ATOM 643 N N . ILE A 1 83 ? 4.096 5.405 -8.982 1.00 97.75 83 ILE A N 1
ATOM 644 C CA . ILE A 1 83 ? 4.678 5.163 -7.663 1.00 97.75 83 ILE A CA 1
ATOM 645 C C . ILE A 1 83 ? 5.866 6.118 -7.565 1.00 97.75 83 ILE A C 1
ATOM 647 O O . ILE A 1 83 ? 6.862 5.927 -8.267 1.00 97.75 83 ILE A O 1
ATOM 651 N N . ASP A 1 84 ? 5.731 7.179 -6.775 1.00 97.38 84 ASP A N 1
ATOM 652 C CA . ASP A 1 84 ? 6.760 8.210 -6.657 1.00 97.38 84 ASP A CA 1
ATOM 653 C C . ASP A 1 84 ? 8.088 7.604 -6.183 1.00 97.38 84 ASP A C 1
ATOM 655 O O . ASP A 1 84 ? 8.115 6.754 -5.296 1.00 97.38 84 ASP A O 1
ATOM 659 N N . GLY A 1 85 ? 9.190 7.985 -6.830 1.00 94.44 85 GLY A N 1
ATOM 660 C CA . GLY A 1 85 ? 10.529 7.439 -6.575 1.00 94.44 85 GLY A CA 1
ATOM 661 C C . GLY A 1 85 ? 10.790 6.004 -7.068 1.00 94.44 85 GLY A C 1
ATOM 662 O O . GLY A 1 85 ? 11.919 5.520 -6.950 1.00 94.44 85 GLY A O 1
ATOM 663 N N . PHE A 1 86 ? 9.807 5.306 -7.646 1.00 93.62 86 PHE A N 1
ATOM 664 C CA . PHE A 1 86 ? 9.991 3.925 -8.098 1.00 93.62 86 PHE A CA 1
ATOM 665 C C . PHE A 1 86 ? 10.798 3.841 -9.402 1.00 93.62 86 PHE A C 1
ATOM 667 O O . PHE A 1 86 ? 10.388 4.320 -10.459 1.00 93.62 86 PHE A O 1
ATOM 674 N N . ASN A 1 87 ? 11.951 3.171 -9.355 1.00 92.81 87 ASN A N 1
ATOM 675 C CA . ASN A 1 87 ? 12.810 2.976 -10.521 1.00 92.81 87 ASN A CA 1
ATOM 676 C C . ASN A 1 87 ? 12.521 1.635 -11.222 1.00 92.81 87 ASN A C 1
ATOM 678 O O . ASN A 1 87 ? 13.041 0.596 -10.820 1.00 92.81 87 ASN A O 1
ATOM 682 N N . HIS A 1 88 ? 11.773 1.672 -12.331 1.00 85.62 88 HIS A N 1
ATOM 683 C CA . HIS A 1 88 ? 11.378 0.491 -13.125 1.00 85.62 88 HIS A CA 1
ATOM 684 C C . HIS A 1 88 ? 12.528 -0.327 -13.742 1.00 85.62 88 HIS A C 1
ATOM 686 O O . HIS A 1 88 ? 12.297 -1.449 -14.217 1.00 85.62 88 HIS A O 1
ATOM 692 N N . SER A 1 89 ? 13.736 0.236 -13.785 1.00 90.06 89 SER A N 1
ATOM 693 C CA . SER A 1 89 ? 14.946 -0.416 -14.301 1.00 90.06 89 SER A CA 1
ATOM 694 C C . SER A 1 89 ? 15.841 -0.953 -13.181 1.00 90.06 89 SER A C 1
ATOM 696 O O . SER A 1 89 ? 16.821 -1.643 -13.458 1.00 90.06 89 SER A O 1
ATOM 698 N N . HIS A 1 90 ? 15.519 -0.653 -11.920 1.00 91.56 90 HIS A N 1
ATOM 699 C CA . HIS A 1 90 ? 16.205 -1.194 -10.757 1.00 91.56 90 HIS A CA 1
ATOM 700 C C . HIS A 1 90 ? 15.450 -2.419 -10.234 1.00 91.56 90 HIS A C 1
ATOM 702 O O . HIS A 1 90 ? 14.458 -2.311 -9.515 1.00 91.56 90 HIS A O 1
ATOM 708 N N . TYR A 1 91 ? 15.939 -3.602 -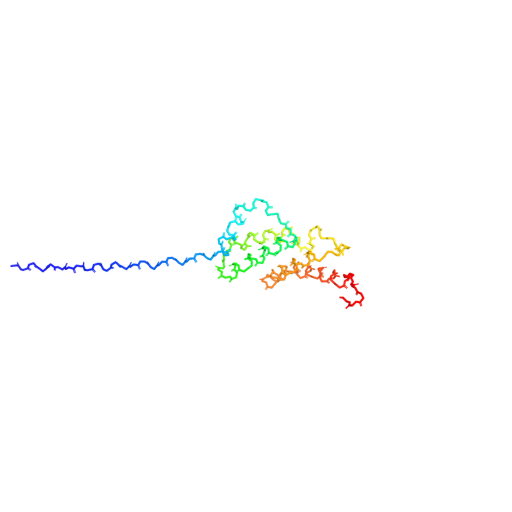10.600 1.00 92.06 91 TYR A N 1
ATOM 709 C CA . TYR A 1 91 ? 15.341 -4.890 -10.253 1.00 92.06 91 TYR A CA 1
ATOM 710 C C . TYR A 1 91 ? 15.589 -5.285 -8.787 1.00 92.06 91 TYR A C 1
ATOM 712 O O . TYR A 1 91 ? 16.218 -6.300 -8.507 1.00 92.06 91 TYR A O 1
ATOM 720 N N . SER A 1 92 ? 15.084 -4.492 -7.841 1.00 91.88 92 SER A N 1
ATOM 721 C CA . SER A 1 92 ? 15.006 -4.887 -6.431 1.00 91.88 92 SER A CA 1
ATOM 722 C C . SER A 1 92 ? 13.767 -5.745 -6.186 1.00 91.88 92 SER A C 1
ATOM 724 O O . SER A 1 92 ? 12.679 -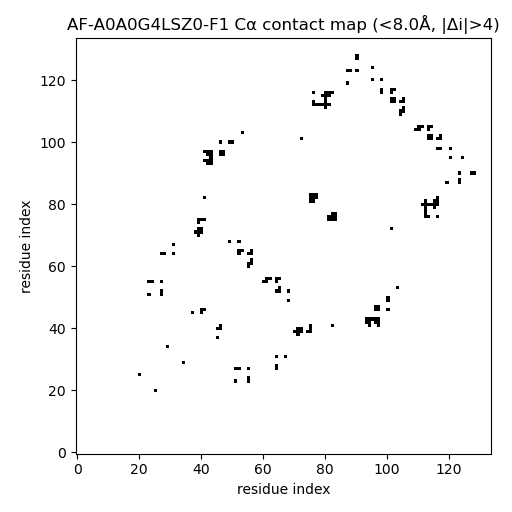5.442 -6.689 1.00 91.88 92 SER A O 1
ATOM 726 N N . LEU A 1 93 ? 13.941 -6.814 -5.408 1.00 93.38 93 LEU A N 1
ATOM 727 C CA . LEU A 1 93 ? 12.840 -7.611 -4.877 1.00 93.38 93 LEU A CA 1
ATOM 728 C C . LEU A 1 93 ? 12.276 -7.028 -3.573 1.00 93.38 93 LEU A C 1
ATOM 730 O O . LEU A 1 93 ? 11.218 -7.437 -3.135 1.00 93.38 93 LEU A O 1
ATOM 734 N N . ASP A 1 94 ? 12.883 -6.028 -2.957 1.00 94.19 94 ASP A N 1
ATOM 735 C CA . ASP A 1 94 ? 12.307 -5.485 -1.724 1.00 94.19 94 ASP A CA 1
ATOM 736 C C . ASP A 1 94 ? 11.004 -4.723 -2.033 1.00 94.19 94 ASP A C 1
ATOM 738 O O . ASP A 1 94 ? 9.963 -4.920 -1.403 1.00 94.19 94 ASP A O 1
ATOM 742 N N . ASN A 1 95 ? 11.011 -3.925 -3.102 1.00 89.38 95 ASN A N 1
ATOM 743 C CA . ASN A 1 95 ? 9.905 -3.020 -3.418 1.00 89.38 95 ASN A CA 1
ATOM 744 C C . ASN A 1 95 ? 8.648 -3.722 -3.971 1.00 89.38 95 ASN A C 1
ATOM 746 O O . ASN A 1 95 ? 7.577 -3.116 -3.960 1.00 89.38 95 ASN A O 1
ATOM 750 N N . TYR A 1 96 ? 8.715 -4.985 -4.435 1.00 91.75 96 TYR A N 1
ATOM 751 C CA . TYR A 1 96 ? 7.494 -5.682 -4.888 1.00 91.75 96 TYR A CA 1
ATOM 752 C C . TYR A 1 96 ? 6.510 -5.887 -3.734 1.00 91.75 96 TYR A C 1
ATOM 754 O O . TYR A 1 96 ? 5.306 -6.002 -3.970 1.00 91.75 96 TYR A O 1
ATOM 762 N N . ARG A 1 97 ? 7.007 -5.918 -2.488 1.00 95.38 97 ARG A N 1
ATOM 763 C CA . ARG A 1 97 ? 6.201 -6.145 -1.287 1.00 95.38 97 ARG A CA 1
ATOM 764 C C . ARG A 1 97 ? 5.061 -5.137 -1.144 1.00 95.38 97 ARG A C 1
ATOM 766 O O . ARG A 1 97 ? 3.986 -5.508 -0.662 1.00 95.38 97 ARG A O 1
ATOM 773 N N . PHE A 1 98 ? 5.284 -3.903 -1.591 1.00 97.38 98 PHE A N 1
ATOM 774 C CA . PHE A 1 98 ? 4.290 -2.831 -1.591 1.00 97.38 98 PHE A CA 1
ATOM 775 C C . PHE A 1 98 ? 3.117 -3.099 -2.549 1.00 97.38 98 PHE A C 1
ATOM 777 O O . PHE A 1 98 ? 2.023 -2.574 -2.359 1.00 97.38 98 PHE A O 1
ATOM 784 N N . GLY A 1 99 ? 3.289 -3.986 -3.535 1.00 97.31 99 GLY A N 1
ATOM 785 C CA . GLY A 1 99 ? 2.216 -4.409 -4.435 1.00 97.31 99 GLY A CA 1
ATOM 786 C C . GLY A 1 99 ? 1.009 -5.001 -3.705 1.00 97.31 99 GLY A C 1
ATOM 787 O O . GLY A 1 99 ? -0.121 -4.741 -4.102 1.00 97.31 99 GLY A O 1
ATOM 788 N N . ASN A 1 100 ? 1.219 -5.713 -2.594 1.00 97.94 100 ASN A N 1
ATOM 789 C CA . ASN A 1 100 ? 0.113 -6.254 -1.793 1.00 97.94 100 ASN A CA 1
ATOM 790 C C . ASN A 1 100 ? -0.738 -5.138 -1.169 1.00 97.94 100 ASN A C 1
ATOM 792 O O . ASN A 1 100 ? -1.962 -5.211 -1.188 1.00 97.94 100 ASN A O 1
ATOM 796 N N . ASN A 1 101 ? -0.087 -4.082 -0.677 1.00 98.56 101 ASN A N 1
ATOM 797 C CA . ASN A 1 101 ? -0.752 -2.913 -0.104 1.00 98.56 101 ASN A CA 1
ATOM 798 C C . ASN A 1 101 ? -1.573 -2.166 -1.166 1.00 98.56 101 ASN A C 1
ATOM 800 O O . ASN A 1 101 ? -2.711 -1.767 -0.928 1.00 98.56 101 ASN A O 1
ATOM 804 N N . ILE A 1 102 ? -1.016 -2.022 -2.373 1.00 98.38 102 ILE A N 1
ATOM 805 C CA . ILE A 1 102 ? -1.719 -1.443 -3.525 1.00 98.38 102 ILE A CA 1
ATOM 806 C C . ILE A 1 102 ? -2.975 -2.259 -3.865 1.00 98.38 102 ILE A C 1
ATOM 808 O O . ILE A 1 102 ? -4.037 -1.679 -4.087 1.00 98.38 102 ILE A O 1
ATOM 812 N N . LEU A 1 103 ? -2.874 -3.592 -3.885 1.00 98.56 103 LEU A N 1
ATOM 813 C CA . LEU A 1 103 ? -4.016 -4.468 -4.157 1.00 98.56 103 LEU A CA 1
ATOM 814 C C . LEU A 1 103 ? -5.095 -4.351 -3.077 1.00 98.56 103 LEU A C 1
ATOM 816 O O . LEU A 1 103 ? -6.267 -4.227 -3.424 1.00 98.56 103 LEU A O 1
ATOM 820 N N . TRP A 1 104 ? -4.712 -4.286 -1.798 1.00 98.62 104 TRP A N 1
ATOM 821 C CA . TRP A 1 104 ? -5.660 -4.068 -0.702 1.00 98.62 104 TRP A CA 1
ATOM 822 C C . TRP A 1 104 ? -6.450 -2.763 -0.886 1.00 98.62 104 TRP A C 1
ATOM 824 O O . TRP A 1 104 ? -7.670 -2.742 -0.727 1.00 98.62 104 TRP A O 1
ATOM 834 N N . TRP A 1 105 ? -5.790 -1.672 -1.294 1.00 98.69 105 TRP A N 1
ATOM 835 C CA . 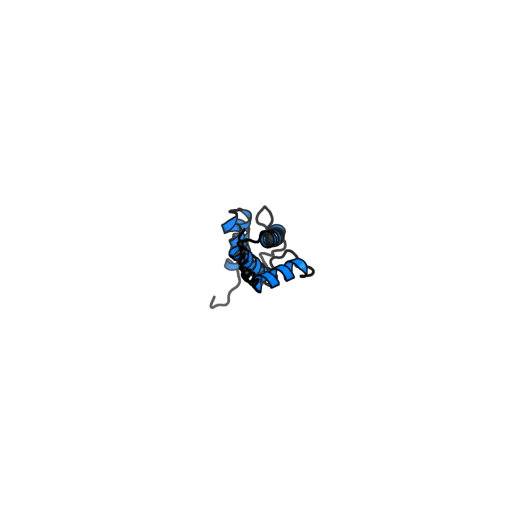TRP A 1 105 ? -6.481 -0.416 -1.604 1.00 98.69 105 TRP A CA 1
ATOM 836 C C . TRP A 1 105 ? -7.374 -0.514 -2.841 1.00 98.69 105 TRP A C 1
ATOM 838 O O . TRP A 1 105 ? -8.492 0.011 -2.824 1.00 98.69 105 TRP A O 1
ATOM 848 N N . TYR A 1 106 ? -6.924 -1.199 -3.895 1.00 98.75 106 TYR A N 1
ATOM 849 C CA . TYR A 1 106 ? -7.726 -1.400 -5.101 1.00 98.75 106 TYR A CA 1
ATOM 850 C C . TYR A 1 106 ? -9.018 -2.168 -4.809 1.00 98.75 106 TYR A C 1
ATOM 852 O O . TYR A 1 106 ? -10.091 -1.722 -5.206 1.00 98.75 106 TYR A O 1
ATOM 860 N N . GLU A 1 107 ? -8.941 -3.268 -4.056 1.00 98.50 107 GLU A N 1
ATOM 861 C CA . GLU A 1 107 ? -10.101 -4.101 -3.705 1.00 98.50 107 GLU A CA 1
ATOM 862 C C . GLU A 1 107 ? -11.195 -3.324 -2.961 1.00 98.50 107 GLU A C 1
ATOM 864 O O . GLU A 1 107 ? -12.375 -3.658 -3.047 1.00 98.50 107 GLU A O 1
ATOM 869 N N . ARG A 1 108 ? -10.813 -2.271 -2.236 1.00 97.56 108 ARG A N 1
ATOM 870 C CA . ARG A 1 108 ? -11.716 -1.518 -1.356 1.00 97.56 108 ARG A CA 1
ATOM 871 C C . ARG A 1 108 ? -12.272 -0.262 -1.992 1.00 97.56 108 ARG A C 1
ATOM 873 O O . ARG A 1 108 ? -13.373 0.157 -1.651 1.00 97.56 108 ARG A O 1
ATOM 880 N N . THR A 1 109 ? -11.490 0.364 -2.862 1.00 98.19 109 THR A N 1
ATOM 881 C CA . THR A 1 109 ? -11.819 1.673 -3.437 1.00 98.19 109 THR A CA 1
ATOM 882 C C . THR A 1 109 ? -12.213 1.581 -4.905 1.00 98.19 109 THR A C 1
ATOM 884 O O . THR A 1 109 ? -12.945 2.435 -5.395 1.00 98.19 109 THR A O 1
ATOM 887 N N . GLY A 1 110 ? -11.724 0.564 -5.620 1.00 98.56 110 GLY A N 1
ATOM 888 C CA . GLY A 1 110 ? -11.818 0.481 -7.074 1.00 98.56 110 GLY A CA 1
ATOM 889 C C . GLY A 1 110 ? -11.046 1.584 -7.805 1.00 98.56 110 GLY A C 1
ATOM 890 O O . GLY A 1 110 ? -11.219 1.735 -9.013 1.00 98.56 110 GLY A O 1
ATOM 891 N N . GLU A 1 111 ? -10.215 2.372 -7.111 1.00 98.69 111 GLU A N 1
ATOM 892 C CA . GLU A 1 111 ? -9.507 3.495 -7.722 1.00 98.69 111 GLU A CA 1
ATOM 893 C C . GLU A 1 111 ? -8.472 3.010 -8.744 1.00 98.69 111 GLU A C 1
ATOM 895 O O . GLU A 1 111 ? -7.562 2.231 -8.447 1.00 98.69 111 GLU A O 1
ATOM 900 N N . GLU A 1 112 ? -8.584 3.535 -9.962 1.00 98.69 112 GLU A N 1
ATOM 901 C CA . GLU A 1 112 ? -7.820 3.073 -11.120 1.00 98.69 112 GLU A CA 1
ATOM 902 C C . GLU A 1 112 ? -6.300 3.227 -10.952 1.00 98.69 112 GLU A C 1
ATOM 904 O O . GLU A 1 112 ? -5.530 2.391 -11.429 1.00 98.69 112 GLU A O 1
ATOM 909 N N . ARG A 1 113 ? -5.843 4.238 -10.206 1.00 98.69 113 ARG A N 1
ATOM 910 C CA . ARG A 1 113 ? -4.413 4.439 -9.932 1.00 98.69 113 ARG A CA 1
ATOM 911 C C . ARG A 1 113 ? -3.759 3.243 -9.243 1.00 98.69 113 ARG A C 1
ATOM 913 O O . ARG A 1 113 ? -2.602 2.948 -9.526 1.00 98.69 113 ARG A O 1
ATOM 920 N N . PHE A 1 114 ? -4.491 2.514 -8.396 1.00 98.81 114 PHE A N 1
ATOM 921 C CA . PHE A 1 114 ? -3.958 1.320 -7.741 1.00 98.81 114 PHE A CA 1
ATOM 922 C C . PHE A 1 114 ? -3.844 0.157 -8.719 1.00 98.81 114 PHE A C 1
ATOM 924 O O . PHE A 1 114 ? -2.841 -0.555 -8.711 1.00 98.81 114 PHE A O 1
ATOM 931 N N . ARG A 1 115 ? -4.803 0.013 -9.640 1.00 98.56 115 ARG A N 1
ATOM 932 C CA . ARG A 1 115 ? -4.705 -0.963 -10.731 1.00 98.56 115 ARG A CA 1
ATOM 933 C C . ARG A 1 115 ? -3.486 -0.686 -11.616 1.00 98.56 115 ARG A C 1
ATOM 935 O O . ARG A 1 115 ? -2.738 -1.607 -11.942 1.00 98.56 115 ARG A O 1
ATOM 942 N N . ILE A 1 116 ? -3.269 0.579 -11.980 1.00 98.56 116 ILE A N 1
ATOM 943 C CA . ILE A 1 116 ? -2.121 1.017 -12.788 1.00 98.56 116 ILE A CA 1
ATOM 944 C C . ILE A 1 116 ? -0.803 0.765 -12.040 1.00 98.56 116 ILE A C 1
ATOM 946 O O . ILE A 1 116 ? 0.118 0.171 -12.604 1.00 98.56 116 ILE A O 1
ATOM 950 N N . ALA A 1 117 ? -0.713 1.160 -10.768 1.00 98.19 117 ALA A N 1
ATOM 951 C CA . ALA A 1 117 ? 0.478 0.964 -9.944 1.00 98.19 117 ALA A CA 1
ATOM 952 C C . ALA A 1 117 ? 0.814 -0.527 -9.744 1.00 98.19 117 ALA A C 1
ATOM 954 O O . ALA A 1 117 ? 1.973 -0.924 -9.873 1.00 98.19 117 ALA A O 1
ATOM 955 N N . ALA A 1 118 ? -0.192 -1.378 -9.514 1.00 97.44 118 ALA A N 1
ATOM 956 C CA . ALA A 1 118 ? -0.006 -2.827 -9.439 1.00 97.44 118 ALA A CA 1
ATOM 957 C C . ALA A 1 118 ? 0.519 -3.401 -10.766 1.00 97.44 118 ALA A C 1
ATOM 959 O O . ALA A 1 118 ? 1.434 -4.228 -10.762 1.00 97.44 118 ALA A O 1
ATOM 960 N N . GLY A 1 119 ? -0.002 -2.919 -11.901 1.00 96.56 119 GLY A N 1
ATO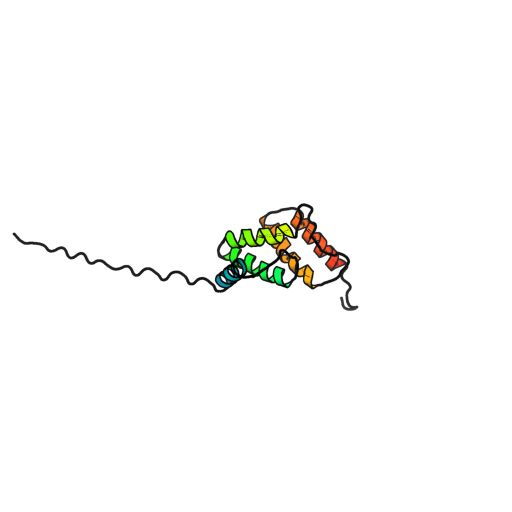M 961 C CA . GLY A 1 119 ? 0.495 -3.271 -13.234 1.00 96.56 119 GLY A CA 1
ATOM 962 C C . GLY A 1 119 ? 1.980 -2.949 -13.403 1.00 96.56 119 GLY A C 1
ATOM 963 O O . GLY A 1 119 ? 2.757 -3.805 -13.811 1.00 96.56 119 GLY A O 1
ATOM 964 N N . LYS A 1 120 ? 2.411 -1.762 -12.969 1.00 94.69 120 LYS A N 1
ATOM 965 C CA . LYS A 1 120 ? 3.820 -1.350 -13.020 1.00 94.69 120 LYS A CA 1
ATOM 966 C C . LYS A 1 120 ? 4.760 -2.262 -12.213 1.00 94.69 120 LYS A C 1
ATOM 968 O O . LYS A 1 120 ? 5.872 -2.548 -12.663 1.00 94.69 120 LYS A O 1
ATOM 973 N N . ILE A 1 121 ? 4.333 -2.729 -11.036 1.00 95.44 121 ILE A N 1
ATOM 974 C CA . ILE A 1 121 ? 5.099 -3.704 -10.235 1.00 95.44 121 ILE A CA 1
ATOM 975 C C . ILE A 1 121 ? 5.135 -5.061 -10.944 1.00 95.44 121 ILE A C 1
ATOM 977 O O . ILE A 1 121 ? 6.195 -5.685 -11.039 1.00 95.44 121 ILE A O 1
ATOM 981 N N . LYS A 1 122 ? 3.997 -5.507 -11.485 1.00 95.31 122 LYS A N 1
ATOM 982 C CA . LYS A 1 122 ? 3.901 -6.759 -12.240 1.00 95.31 122 LYS A CA 1
ATOM 983 C C . LYS A 1 122 ? 4.828 -6.761 -13.461 1.00 95.31 122 LYS A C 1
ATOM 985 O O . LYS A 1 122 ? 5.560 -7.730 -13.652 1.00 95.31 122 LYS A O 1
ATOM 990 N N . ASP A 1 123 ? 4.888 -5.660 -14.202 1.00 94.56 123 ASP A N 1
ATOM 991 C CA . ASP A 1 123 ? 5.774 -5.499 -15.359 1.00 94.56 123 ASP A CA 1
ATOM 992 C C . ASP A 1 123 ? 7.263 -5.585 -14.980 1.00 94.56 123 ASP A C 1
ATOM 994 O O . ASP A 1 123 ? 8.089 -6.050 -15.769 1.00 94.56 123 ASP A O 1
ATOM 998 N N . GLN A 1 124 ? 7.645 -5.136 -13.778 1.00 94.12 124 GLN A N 1
ATOM 999 C CA . GLN A 1 124 ? 9.007 -5.326 -13.269 1.00 94.12 124 GLN A CA 1
ATOM 1000 C C . GLN A 1 124 ? 9.290 -6.793 -12.936 1.00 94.12 124 GLN A C 1
ATOM 1002 O O . GLN A 1 124 ? 10.380 -7.270 -13.249 1.00 94.12 124 GLN A O 1
ATOM 1007 N N . LEU A 1 125 ? 8.340 -7.506 -12.323 1.00 93.75 125 LEU A N 1
ATOM 1008 C CA . LEU A 1 125 ? 8.486 -8.934 -12.011 1.00 93.75 125 LEU A CA 1
ATOM 1009 C C . LEU A 1 125 ? 8.626 -9.787 -13.280 1.00 93.75 125 LEU A C 1
ATOM 1011 O O . LEU A 1 125 ? 9.408 -10.738 -13.300 1.00 93.75 125 LEU A O 1
ATOM 1015 N N . ASP A 1 126 ? 7.925 -9.420 -14.353 1.00 94.81 126 ASP A N 1
ATOM 1016 C CA . ASP A 1 126 ? 8.010 -10.115 -15.643 1.00 94.81 126 ASP A CA 1
ATOM 1017 C C . ASP A 1 126 ? 9.377 -9.944 -16.312 1.00 94.81 126 ASP A C 1
ATOM 1019 O O . ASP A 1 126 ? 9.883 -10.870 -16.945 1.00 94.81 126 ASP A O 1
ATOM 1023 N N . ARG A 1 127 ? 10.007 -8.780 -16.129 1.00 94.94 127 ARG A N 1
ATOM 1024 C CA . ARG A 1 127 ? 11.349 -8.476 -16.650 1.00 94.94 127 ARG A CA 1
ATOM 1025 C C . ARG A 1 127 ? 12.480 -8.805 -15.674 1.00 94.94 127 ARG A C 1
ATOM 1027 O O . ARG A 1 127 ? 13.642 -8.587 -16.014 1.00 94.94 127 ARG A O 1
ATOM 1034 N N . HIS A 1 128 ? 12.164 -9.269 -14.465 1.00 95.69 128 HIS A N 1
ATOM 1035 C CA . HIS A 1 128 ? 13.160 -9.471 -13.421 1.00 95.69 128 HIS A CA 1
ATOM 1036 C C . HIS A 1 128 ? 14.187 -10.522 -13.869 1.00 95.69 128 HIS A C 1
ATOM 1038 O O . HIS A 1 128 ? 13.778 -11.620 -14.259 1.00 95.69 128 HIS A O 1
ATOM 1044 N N . PRO A 1 129 ? 15.500 -10.225 -13.833 1.00 95.25 129 PRO A N 1
ATOM 1045 C CA . PRO A 1 129 ? 16.525 -11.191 -14.200 1.00 95.25 129 PRO A CA 1
ATOM 1046 C C . PRO A 1 129 ? 16.432 -12.441 -13.332 1.00 95.25 129 PRO A C 1
ATOM 1048 O O . PRO A 1 129 ? 16.322 -12.353 -12.111 1.00 95.25 129 PRO A O 1
ATOM 1051 N N . ARG A 1 130 ? 16.492 -13.610 -13.963 1.00 96.50 130 ARG A N 1
ATOM 1052 C CA . ARG A 1 130 ? 16.389 -14.899 -13.277 1.00 96.50 130 ARG A CA 1
ATOM 1053 C C . ARG A 1 130 ? 17.672 -15.685 -13.412 1.00 96.50 130 ARG A C 1
ATOM 1055 O O . ARG A 1 130 ? 18.465 -15.475 -14.332 1.00 96.50 130 ARG A O 1
ATOM 1062 N N . THR A 1 131 ? 17.850 -16.622 -12.495 1.00 97.19 131 THR A N 1
ATOM 1063 C CA . THR A 1 131 ? 18.871 -17.651 -12.657 1.00 97.19 131 THR A CA 1
ATOM 1064 C C . THR A 1 131 ? 18.482 -18.585 -13.812 1.00 97.19 131 THR A C 1
ATOM 1066 O O . THR A 1 131 ? 17.326 -18.583 -14.242 1.00 97.19 131 THR A O 1
ATOM 1069 N N . PRO A 1 132 ? 19.396 -19.427 -14.326 1.00 97.50 132 PRO A N 1
ATOM 1070 C CA . PRO A 1 132 ? 19.047 -20.406 -15.359 1.00 97.50 132 PRO A CA 1
ATOM 1071 C C . PRO A 1 132 ? 17.914 -21.370 -14.968 1.00 97.50 132 PRO A C 1
ATOM 1073 O O . PRO A 1 132 ? 17.275 -21.944 -15.843 1.00 97.50 132 PRO A O 1
ATOM 1076 N N . THR A 1 133 ? 17.657 -21.551 -13.670 1.00 96.94 133 THR A N 1
ATOM 1077 C CA . THR A 1 133 ? 16.572 -22.398 -13.152 1.00 96.94 133 THR A CA 1
ATOM 1078 C C . THR A 1 133 ? 15.232 -21.675 -13.018 1.00 96.94 133 THR A C 1
ATOM 1080 O O . THR A 1 133 ? 14.259 -22.284 -12.576 1.00 96.94 133 THR A O 1
ATOM 1083 N N . GLY A 1 134 ? 15.170 -20.403 -13.418 1.00 89.38 134 GLY A N 1
ATOM 1084 C CA . GLY A 1 134 ? 14.042 -19.512 -13.153 1.00 89.38 134 GLY A CA 1
ATOM 1085 C C . GLY A 1 134 ? 14.173 -18.792 -11.825 1.00 89.38 134 GLY A C 1
ATOM 1086 O O . GLY A 1 134 ? 13.122 -18.257 -11.415 1.00 89.38 134 GLY A O 1
#

Solvent-accessible surface area (backbone atoms only — not comparable to full-atom values): 8138 Å² total; per-residue (Å²): 138,84,87,79,83,80,81,81,80,79,78,79,76,75,76,76,79,77,79,79,79,53,67,69,54,57,49,49,54,45,45,75,76,65,42,86,77,79,66,65,61,52,47,38,67,57,32,51,51,49,51,53,42,52,54,46,27,74,73,70,66,43,59,72,49,48,55,56,50,46,57,27,51,53,70,26,43,36,86,86,16,47,50,68,92,65,56,84,85,60,84,61,76,53,49,55,53,26,41,59,59,34,49,57,49,24,79,75,67,65,46,62,27,31,57,44,34,38,47,57,50,50,55,38,62,74,65,43,89,63,59,100,90,97

Secondary structure (DSSP, 8-state):
-------------PPPPPPPPPHHHHHHHHHHHH-TT------HHHHHHHHHHHHHHHHH--HHHHHHHHHHHHHHB-TTS-BTT--TTS--SSGGGHHHHHHHHHHHH--HHHHHHHHHHHHHHHT----TT-

Organism: Verticillium longisporum (NCBI:txid100787)

InterPro domains:
  IPR008928 Six-hairpin glycosidase superfamily [SSF48208] (25-134)
  IPR010905 Glycosyl hydrolase, family 88 [PF07470] (37-132)
  IPR012341 Six-hairpin glycosidase-like superfamily [G3DSA:1.50.10.10] (21-134)

Radius of gyration: 24.52 Å; Cα contacts (8 Å, |Δi|>4): 109; chains: 1; bounding box: 68×33×80 Å

Mean predicted aligned error: 7.9 Å

Foldseek 3Di:
DDDDDDDDDDDPPDPDPDPDDDVLVVVLVCCLPPVVDPAQALFLVVLVVLVSLVVVCVVPVPVVSVVSSCVSPPVQQDLQLHRPPDDLPDLDPRRLSNLVVLVSCCVPPVRVSSVSVNVSSVSSVVVRDDDPVD

Sequence (134 aa):
MKACTLALLATAAAAAPSPAIPYSQWMTDSMIRNGYRLAPTFHYDEATLYTSFEAVYDANRNETVLDFYRSHVYAVVLEDGTIDGFNHSHYSLDNYRFGNNILWWYERTGEERFRIAAGKIKDQLDRHPRTPTG